Protein AF-X1REG0-F1 (afdb_monomer_lite)

Organism: NCBI:txid412755

Foldseek 3Di:
DPDDPVVVVVVVVQCVQPVDPVDHHHDPVCVVVDKDKDKDKDDWDWDPDLVPDDQLFKKKWKDAPPFIFIDASVCRVVVVDDSLQVQLCRQCVGRVHHSCCVVDPRMIMIIMGIDMDIDDD

Secondary structure (DSSP, 8-state):
--S-HHHHHHHHHHHHHHS-TTSPPPPGGGGGGPPPEEEEEPPPEE-S-GGG--TTT-EEEEEETTEEEEE-HHHHHHH---HHHHHHHIIIIIT-S-GGGGGSTT-EEEEE-EEEEE---

InterPro domains:
  IPR002733 AMMECR1 domain [PF01871] (3-117)
  IPR002733 AMMECR1 domain [PS51112] (1-121)
  IPR023473 AMMECR1 [PTHR13016] (4-116)
  IPR023473 AMMECR1 [TIGR00296] (3-120)
  IPR027623 AmmeMemoRadiSam system protein A [TIGR04335] (3-117)
  IPR036071 AMMECR1 domain superfamily [SSF143447] (3-120)

Structure (mmCIF, N/CA/C/O backbone):
data_AF-X1REG0-F1
#
_entry.id   AF-X1REG0-F1
#
loop_
_atom_site.group_PDB
_atom_site.id
_atom_site.type_symbol
_atom_site.label_atom_id
_atom_site.label_alt_id
_atom_site.label_comp_id
_atom_site.label_asym_id
_atom_site.label_entity_id
_atom_site.label_seq_id
_atom_site.pdbx_PDB_ins_code
_atom_site.Cartn_x
_atom_site.Cartn_y
_atom_site.Cartn_z
_atom_site.occupancy
_atom_site.B_iso_or_equiv
_atom_site.auth_seq_id
_atom_site.auth_comp_id
_atom_site.auth_asym_id
_atom_site.auth_atom_id
_atom_site.pdbx_PDB_model_num
ATOM 1 N N . PRO A 1 1 ? -5.319 -13.113 -4.600 1.00 73.88 1 PRO A N 1
ATOM 2 C CA . PRO A 1 1 ? -4.730 -12.580 -5.856 1.00 73.88 1 PRO A CA 1
ATOM 3 C C . PRO A 1 1 ? -5.616 -12.931 -7.056 1.00 73.88 1 PRO A C 1
ATOM 5 O O . PRO A 1 1 ? -6.210 -14.003 -7.044 1.00 73.88 1 PRO A O 1
ATOM 8 N N . LEU A 1 2 ? -5.732 -12.035 -8.043 1.00 80.38 2 LEU A N 1
ATOM 9 C CA . LEU A 1 2 ? -6.555 -12.256 -9.246 1.00 80.38 2 LEU A CA 1
ATOM 10 C C . LEU A 1 2 ? -5.805 -13.013 -10.358 1.00 80.38 2 LEU A C 1
ATOM 12 O O . LEU A 1 2 ? -6.441 -13.632 -11.204 1.00 80.38 2 LEU A O 1
ATOM 16 N N . GLU A 1 3 ? -4.470 -12.974 -10.355 1.00 90.62 3 GLU A N 1
ATOM 17 C CA . GLU A 1 3 ? -3.605 -13.621 -11.348 1.00 90.62 3 GLU A CA 1
ATOM 18 C C . GLU A 1 3 ? -2.235 -14.002 -10.746 1.00 90.62 3 GLU A C 1
ATOM 20 O O . GLU A 1 3 ? -1.915 -13.630 -9.613 1.00 90.62 3 GLU A O 1
ATOM 25 N N . GLU A 1 4 ? -1.450 -14.790 -11.489 1.00 94.69 4 GLU A N 1
ATOM 26 C CA . GLU A 1 4 ? -0.088 -15.211 -11.127 1.00 94.69 4 GLU A CA 1
ATOM 27 C C . GLU A 1 4 ? 0.889 -14.026 -11.185 1.00 94.69 4 GLU A C 1
ATOM 29 O O . GLU A 1 4 ? 0.766 -13.161 -12.053 1.00 94.69 4 GLU A O 1
ATOM 34 N N . LEU A 1 5 ? 1.896 -14.005 -10.303 1.00 93.25 5 LEU A N 1
ATOM 35 C CA . LEU A 1 5 ? 2.790 -12.849 -10.154 1.00 93.25 5 LEU A CA 1
ATOM 36 C C . LEU A 1 5 ? 3.486 -12.447 -11.464 1.00 93.25 5 LEU A C 1
ATOM 38 O O . LEU A 1 5 ? 3.473 -11.272 -11.811 1.00 93.25 5 LEU A O 1
ATOM 42 N N . TYR A 1 6 ? 4.048 -13.397 -12.218 1.00 95.62 6 TYR A N 1
ATOM 43 C CA . TYR A 1 6 ? 4.753 -13.070 -13.466 1.00 95.62 6 TYR A CA 1
ATOM 44 C C . TYR A 1 6 ? 3.821 -12.449 -14.521 1.00 95.62 6 TYR A C 1
ATOM 46 O O . TYR A 1 6 ? 4.234 -11.541 -15.236 1.00 95.62 6 TYR A O 1
ATOM 54 N N . LYS A 1 7 ? 2.547 -12.874 -14.580 1.00 96.69 7 LYS A N 1
ATOM 55 C CA . LYS A 1 7 ? 1.538 -12.278 -15.472 1.00 96.69 7 LYS A CA 1
ATOM 56 C C . LYS A 1 7 ? 1.217 -10.849 -15.056 1.00 96.69 7 LYS A C 1
ATOM 58 O O . LYS A 1 7 ? 1.213 -9.960 -15.907 1.00 96.69 7 LYS A O 1
ATOM 63 N N . ALA A 1 8 ? 1.025 -10.627 -13.754 1.00 95.12 8 ALA A N 1
ATOM 64 C CA . ALA A 1 8 ? 0.802 -9.294 -13.209 1.00 95.12 8 ALA A CA 1
ATOM 65 C C . ALA A 1 8 ? 1.982 -8.362 -13.515 1.00 95.12 8 ALA A C 1
ATOM 67 O O . ALA A 1 8 ? 1.757 -7.248 -13.976 1.00 95.12 8 ALA A O 1
ATOM 68 N N . VAL A 1 9 ? 3.223 -8.824 -13.325 1.00 95.88 9 VAL A N 1
ATOM 69 C CA . VAL A 1 9 ? 4.437 -8.046 -13.625 1.00 95.88 9 VAL A CA 1
ATOM 70 C C . VAL A 1 9 ? 4.482 -7.654 -15.100 1.00 95.88 9 VAL A C 1
ATOM 72 O O . VAL A 1 9 ? 4.556 -6.466 -15.400 1.00 95.88 9 VAL A O 1
ATOM 75 N N . SER A 1 10 ? 4.356 -8.610 -16.029 1.00 96.44 10 SER A N 1
ATOM 76 C CA . SER A 1 10 ? 4.380 -8.302 -17.467 1.00 96.44 10 SER A CA 1
ATOM 77 C C . SER A 1 10 ? 3.267 -7.332 -17.870 1.00 96.44 10 SER A C 1
ATOM 79 O O . SER A 1 10 ? 3.500 -6.376 -18.605 1.00 96.44 10 SER A O 1
ATOM 81 N N . LYS A 1 11 ? 2.050 -7.544 -17.361 1.00 96.38 11 LYS A N 1
ATOM 82 C CA . LYS A 1 11 ? 0.898 -6.683 -17.637 1.00 96.38 11 LYS A CA 1
ATOM 83 C C . LYS A 1 11 ? 1.100 -5.271 -17.091 1.00 96.38 11 LYS A C 1
ATOM 85 O O . LYS A 1 11 ? 0.811 -4.311 -17.799 1.00 96.38 11 LYS A O 1
ATOM 90 N N . MET A 1 12 ? 1.580 -5.132 -15.855 1.00 95.94 12 MET A N 1
ATOM 91 C CA . MET A 1 12 ? 1.811 -3.827 -15.232 1.00 95.94 12 MET A CA 1
ATOM 92 C C . MET A 1 12 ? 2.978 -3.079 -15.875 1.00 95.94 12 MET A C 1
ATOM 94 O O . MET A 1 12 ? 2.848 -1.877 -16.052 1.00 95.94 12 MET A O 1
ATOM 98 N N . ALA A 1 13 ? 4.036 -3.762 -16.321 1.00 95.94 13 ALA A N 1
ATOM 99 C CA . ALA A 1 13 ? 5.127 -3.142 -17.079 1.00 95.94 13 ALA A CA 1
ATOM 100 C C . ALA A 1 13 ? 4.651 -2.552 -18.423 1.00 95.94 13 ALA A C 1
ATOM 102 O O . ALA A 1 13 ? 5.060 -1.464 -18.826 1.00 95.94 13 ALA A O 1
ATOM 103 N N . ILE A 1 14 ? 3.728 -3.233 -19.113 1.00 96.06 14 ILE A N 1
ATOM 104 C CA . ILE A 1 14 ? 3.102 -2.690 -20.330 1.00 96.06 14 ILE A CA 1
ATOM 105 C C . ILE A 1 14 ? 2.217 -1.485 -19.983 1.00 96.06 14 ILE A C 1
ATOM 107 O O . ILE A 1 14 ? 2.259 -0.463 -20.664 1.00 96.06 14 ILE A O 1
ATOM 111 N N . GLN A 1 15 ? 1.412 -1.584 -18.922 1.00 96.56 15 GLN A N 1
ATOM 112 C CA . GLN A 1 15 ? 0.525 -0.493 -18.510 1.00 96.56 15 GLN A CA 1
ATOM 113 C C . GLN A 1 15 ? 1.291 0.745 -18.029 1.00 96.56 15 GLN A C 1
ATOM 115 O O . GLN A 1 15 ? 0.884 1.852 -18.363 1.00 96.56 15 GLN A O 1
ATOM 120 N N . SER A 1 16 ? 2.398 0.586 -17.301 1.00 95.81 16 SER A N 1
ATOM 121 C CA . SER A 1 16 ? 3.219 1.712 -16.843 1.00 95.81 16 SER A CA 1
ATOM 122 C C . SER A 1 16 ? 3.927 2.421 -17.997 1.00 95.81 16 SER A C 1
ATOM 124 O O . SER A 1 16 ? 4.047 3.640 -17.969 1.00 95.81 16 SER A O 1
ATOM 126 N N . SER A 1 17 ? 4.345 1.682 -19.030 1.00 96.44 17 SER A N 1
ATOM 127 C CA . SER A 1 17 ? 5.046 2.245 -20.192 1.00 96.44 17 SER A CA 1
ATOM 128 C C . SER A 1 17 ? 4.119 2.827 -21.262 1.00 96.44 17 SER A C 1
ATOM 130 O O . SER A 1 17 ? 4.519 3.745 -21.971 1.00 96.44 17 SER A O 1
ATOM 132 N N . THR A 1 18 ? 2.892 2.317 -21.414 1.00 96.75 18 THR A N 1
ATOM 133 C CA . THR A 1 18 ? 2.007 2.699 -22.539 1.00 96.75 18 THR A CA 1
ATOM 134 C C . THR A 1 18 ? 0.616 3.186 -22.140 1.00 96.75 18 THR A C 1
ATOM 136 O O . THR A 1 18 ? -0.085 3.758 -22.974 1.00 96.75 18 THR A O 1
ATOM 139 N N . GLY A 1 19 ? 0.197 2.958 -20.894 1.00 94.88 19 GLY A N 1
ATOM 140 C CA . GLY A 1 19 ? -1.170 3.194 -20.422 1.00 94.88 19 GLY A CA 1
ATOM 141 C C . GLY A 1 19 ? -1.328 4.317 -19.396 1.00 94.88 19 GLY A C 1
ATOM 142 O O . GLY A 1 19 ? -2.463 4.614 -19.023 1.00 94.88 19 GLY A O 1
ATOM 143 N N . ASP A 1 20 ? -0.245 4.944 -18.924 1.00 94.06 20 ASP A N 1
ATOM 144 C CA . ASP A 1 20 ? -0.332 6.053 -17.967 1.00 94.06 20 ASP A CA 1
ATOM 145 C C . ASP A 1 20 ? -0.734 7.360 -18.682 1.00 94.06 20 ASP A C 1
ATOM 147 O O . ASP A 1 20 ? 0.049 7.889 -19.467 1.00 94.06 20 ASP A O 1
ATOM 151 N N . PRO A 1 21 ? -1.921 7.939 -18.414 1.00 93.06 21 PRO A N 1
ATOM 152 C CA . PRO A 1 21 ? -2.420 9.110 -19.142 1.00 93.06 21 PRO A CA 1
ATOM 153 C C . PRO A 1 21 ? -1.652 10.405 -18.841 1.00 93.06 21 PRO A C 1
ATOM 155 O O . PRO A 1 21 ? -1.915 11.430 -19.470 1.00 93.06 21 PRO A O 1
ATOM 158 N N . ARG A 1 22 ? -0.752 10.398 -17.851 1.00 94.75 22 ARG A N 1
ATOM 159 C CA . ARG A 1 22 ? 0.064 11.563 -17.482 1.00 94.75 22 ARG A CA 1
ATOM 160 C C . ARG A 1 22 ? 1.276 11.735 -18.397 1.00 94.75 22 ARG A C 1
ATOM 162 O O . ARG A 1 22 ? 1.841 12.826 -18.427 1.00 94.75 22 ARG A O 1
ATOM 169 N N . PHE A 1 23 ? 1.660 10.689 -19.130 1.00 95.12 23 PHE A N 1
ATOM 170 C CA . PHE A 1 23 ? 2.855 10.650 -19.969 1.00 95.12 23 PHE A CA 1
ATOM 171 C C . PHE A 1 23 ? 2.517 10.097 -21.365 1.00 95.12 23 PHE A C 1
ATOM 173 O O . PHE A 1 23 ? 1.572 9.323 -21.513 1.00 95.12 23 PHE A O 1
ATOM 180 N N . PRO A 1 24 ? 3.247 10.483 -22.425 1.00 95.81 24 PRO A N 1
ATOM 181 C CA . PRO A 1 24 ? 3.164 9.765 -23.693 1.00 95.81 24 PRO A CA 1
ATOM 182 C C . PRO A 1 24 ? 3.709 8.329 -23.537 1.00 95.81 24 PRO A C 1
ATOM 184 O O . PRO A 1 24 ? 4.560 8.103 -22.676 1.00 95.81 24 PRO A O 1
ATOM 187 N N . PRO A 1 25 ? 3.274 7.366 -24.373 1.00 97.69 25 PRO A N 1
ATOM 188 C CA . PRO A 1 25 ? 3.849 6.025 -24.371 1.00 97.69 25 PRO A CA 1
ATOM 189 C C . PRO A 1 25 ? 5.361 6.042 -24.623 1.00 97.69 25 PRO A C 1
ATOM 191 O O . PRO A 1 25 ? 5.818 6.738 -25.535 1.00 97.69 25 PRO A O 1
ATOM 194 N N . VAL A 1 26 ? 6.101 5.234 -23.861 1.00 97.50 26 VAL A N 1
ATOM 195 C CA . VAL A 1 26 ? 7.549 5.031 -24.016 1.00 97.50 26 VAL A CA 1
ATOM 196 C C . VAL A 1 26 ? 7.855 4.492 -25.412 1.00 97.50 26 VAL A C 1
ATOM 198 O O . VAL A 1 26 ? 7.213 3.547 -25.887 1.00 97.50 26 VAL A O 1
ATOM 201 N N . ARG A 1 27 ? 8.845 5.085 -26.078 1.00 96.94 27 ARG A N 1
ATOM 202 C CA . ARG A 1 27 ? 9.299 4.680 -27.409 1.00 96.94 27 ARG A CA 1
ATOM 203 C C . ARG A 1 27 ? 10.426 3.651 -27.332 1.00 96.94 27 ARG A C 1
ATOM 205 O O . ARG A 1 27 ? 11.171 3.628 -26.355 1.00 96.94 27 ARG A O 1
ATOM 212 N N . PRO A 1 28 ? 10.612 2.826 -28.380 1.00 96.25 28 PRO A N 1
ATOM 213 C CA . PRO A 1 28 ? 11.687 1.836 -28.412 1.00 96.25 28 PRO A CA 1
ATOM 214 C C . PRO A 1 28 ? 13.084 2.422 -28.174 1.00 96.25 28 PRO A C 1
ATOM 216 O O . PRO A 1 28 ? 13.922 1.757 -27.574 1.00 96.25 28 PRO A O 1
ATOM 219 N N . GLU A 1 29 ? 13.335 3.656 -28.620 1.00 97.06 29 GLU A N 1
ATOM 220 C CA . GLU A 1 29 ? 14.639 4.311 -28.476 1.00 97.06 29 GLU A CA 1
ATOM 221 C C . GLU A 1 29 ? 14.928 4.755 -27.033 1.00 97.06 29 GLU A C 1
ATOM 223 O O . GLU A 1 29 ? 16.089 4.856 -26.652 1.00 97.06 29 GLU A O 1
ATOM 228 N N . GLU A 1 30 ? 13.886 4.982 -26.229 1.00 96.50 30 GLU A N 1
ATOM 229 C CA . GLU A 1 30 ? 13.991 5.403 -24.826 1.00 96.50 30 GLU A CA 1
ATOM 230 C C . GLU A 1 30 ? 14.260 4.213 -23.893 1.00 96.50 30 GLU A C 1
ATOM 232 O O . GLU A 1 30 ? 14.700 4.405 -22.765 1.00 96.50 30 GLU A O 1
ATOM 237 N N . LEU A 1 31 ? 14.042 2.970 -24.350 1.00 93.00 31 LEU A N 1
ATOM 238 C CA . LEU A 1 31 ? 14.154 1.770 -23.508 1.00 93.00 31 LEU A CA 1
ATOM 239 C C . LEU A 1 31 ? 15.538 1.595 -22.873 1.00 93.00 31 LEU A C 1
ATOM 241 O O . LEU A 1 31 ? 15.628 1.037 -21.787 1.00 93.00 31 LEU A O 1
ATOM 245 N N . ALA A 1 32 ? 16.601 2.060 -23.534 1.00 93.06 32 ALA A N 1
ATOM 246 C CA . ALA A 1 32 ? 17.962 1.986 -23.001 1.00 93.06 32 ALA A CA 1
ATOM 247 C C . ALA A 1 32 ? 18.230 2.988 -21.860 1.00 93.06 32 ALA A C 1
ATOM 249 O O . ALA A 1 32 ? 19.239 2.861 -21.172 1.00 93.06 32 ALA A O 1
ATOM 250 N N . GLU A 1 33 ? 17.358 3.981 -21.681 1.00 94.56 33 GLU A N 1
ATOM 251 C CA . GLU A 1 33 ? 17.464 5.030 -20.660 1.00 94.56 33 GLU A CA 1
ATOM 252 C C . GLU A 1 33 ? 16.423 4.865 -19.537 1.00 94.56 33 GLU A C 1
ATOM 254 O O . GLU A 1 33 ? 16.399 5.656 -18.594 1.00 94.56 33 GLU A O 1
ATOM 259 N N . VAL A 1 34 ? 15.549 3.856 -19.627 1.00 94.31 34 VAL A N 1
ATOM 260 C CA . VAL A 1 34 ? 14.530 3.559 -18.614 1.00 94.31 34 VAL A CA 1
ATOM 261 C C . VAL A 1 34 ? 15.112 2.632 -17.554 1.00 94.31 34 VAL A C 1
ATOM 263 O O . VAL A 1 34 ? 15.590 1.551 -17.873 1.00 94.31 34 VAL A O 1
ATOM 266 N N . GLU A 1 35 ? 14.992 3.035 -16.292 1.00 95.19 35 GLU A N 1
ATOM 267 C CA . GLU A 1 35 ? 15.262 2.185 -15.130 1.00 95.19 35 GLU A CA 1
ATOM 268 C C . GLU A 1 35 ? 13.955 1.548 -14.649 1.00 95.19 35 GLU A C 1
ATOM 270 O O . GLU A 1 35 ? 12.943 2.234 -14.457 1.00 95.19 35 GLU A O 1
ATOM 275 N N . ILE A 1 36 ? 13.960 0.227 -14.469 1.00 94.31 36 ILE A N 1
ATOM 276 C CA . ILE A 1 36 ? 12.777 -0.528 -14.052 1.00 94.31 36 ILE A CA 1
ATOM 277 C C . ILE A 1 36 ? 12.787 -0.752 -12.536 1.00 94.31 36 ILE A C 1
ATOM 279 O O . ILE A 1 36 ? 13.704 -1.348 -11.978 1.00 94.31 36 ILE A O 1
ATOM 283 N N . GLU A 1 37 ? 11.687 -0.367 -11.884 1.00 93.62 37 GLU A N 1
ATOM 284 C CA . GLU A 1 37 ? 11.386 -0.720 -10.494 1.00 93.62 37 GLU A CA 1
ATOM 285 C C . GLU A 1 37 ? 10.121 -1.593 -10.429 1.00 93.62 37 GLU A C 1
ATOM 287 O O . GLU A 1 37 ? 9.077 -1.265 -11.004 1.00 93.62 37 GLU A O 1
ATOM 292 N N . ILE A 1 38 ? 10.187 -2.714 -9.705 1.00 93.12 38 ILE A N 1
ATOM 293 C CA . ILE A 1 38 ? 9.056 -3.612 -9.458 1.00 93.12 38 ILE A CA 1
ATOM 294 C C . ILE A 1 38 ? 8.750 -3.651 -7.962 1.00 93.12 38 ILE A C 1
ATOM 296 O O . ILE A 1 38 ? 9.513 -4.185 -7.160 1.00 93.12 38 ILE A O 1
ATOM 300 N N . SER A 1 39 ? 7.560 -3.178 -7.596 1.00 90.19 39 SER A N 1
ATOM 301 C CA . SER A 1 39 ? 7.008 -3.303 -6.245 1.00 90.19 39 SER A CA 1
ATOM 302 C C . SER A 1 39 ? 6.047 -4.497 -6.144 1.00 90.19 39 SER A C 1
ATOM 304 O O . SER A 1 39 ? 4.923 -4.455 -6.649 1.00 90.19 39 SER A O 1
ATOM 306 N N . VAL A 1 40 ? 6.457 -5.566 -5.452 1.00 91.31 40 VAL A N 1
ATOM 307 C CA . VAL A 1 40 ? 5.633 -6.761 -5.197 1.00 91.31 40 VAL A CA 1
ATOM 308 C C . VAL A 1 40 ? 4.935 -6.648 -3.846 1.00 91.31 40 VAL A C 1
ATOM 310 O O . VAL A 1 40 ? 5.574 -6.679 -2.795 1.00 91.31 40 VAL A O 1
ATOM 313 N N . LEU A 1 41 ? 3.605 -6.562 -3.867 1.00 90.94 41 LEU A N 1
ATOM 314 C CA . LEU A 1 41 ? 2.792 -6.473 -2.654 1.00 90.94 41 LEU A CA 1
ATOM 315 C C . LEU A 1 41 ? 2.452 -7.861 -2.101 1.00 90.94 41 LEU A C 1
ATOM 317 O O . LEU A 1 41 ? 2.083 -8.769 -2.849 1.00 90.94 41 LEU A O 1
ATOM 321 N N . THR A 1 42 ? 2.511 -8.017 -0.778 1.00 91.88 42 THR A N 1
ATOM 322 C CA . THR A 1 42 ? 1.915 -9.178 -0.109 1.00 91.88 42 THR A CA 1
ATOM 323 C C . THR A 1 42 ? 0.395 -9.132 -0.235 1.00 91.88 42 THR A C 1
ATOM 325 O O . THR A 1 42 ? -0.202 -8.072 -0.440 1.00 91.88 42 THR A O 1
ATOM 328 N N . VAL A 1 43 ? -0.255 -10.287 -0.089 1.00 91.00 43 VAL A N 1
ATOM 329 C CA . VAL A 1 43 ? -1.719 -10.328 -0.007 1.00 91.00 43 VAL A CA 1
ATOM 330 C C . VAL A 1 43 ? -2.157 -9.499 1.208 1.00 91.00 43 VAL A C 1
ATOM 332 O O . VAL A 1 43 ? -1.609 -9.721 2.286 1.00 91.00 43 VAL A O 1
ATOM 335 N N . PRO A 1 44 ? -3.092 -8.539 1.062 1.00 94.19 44 PRO A N 1
ATOM 336 C CA . PRO A 1 44 ? -3.580 -7.778 2.202 1.00 94.19 44 PRO A CA 1
ATOM 337 C C . PRO A 1 44 ? -4.272 -8.678 3.222 1.00 94.19 44 PRO A C 1
ATOM 339 O O . PRO A 1 44 ? -5.171 -9.445 2.875 1.00 94.19 44 PRO A O 1
ATOM 342 N N . GLU A 1 45 ? -3.880 -8.543 4.482 1.00 95.94 45 GLU A N 1
ATOM 343 C CA . GLU A 1 45 ? -4.439 -9.290 5.604 1.00 95.94 45 GLU A CA 1
ATOM 344 C C . GLU A 1 45 ? -5.272 -8.363 6.481 1.00 95.94 45 GLU A C 1
ATOM 346 O O . GLU A 1 45 ? -4.847 -7.251 6.808 1.00 95.94 45 GLU A O 1
ATOM 351 N N . ARG A 1 46 ? -6.475 -8.814 6.848 1.00 96.94 46 ARG A N 1
ATOM 352 C CA . ARG A 1 46 ? -7.356 -8.068 7.747 1.00 96.94 46 ARG A CA 1
ATOM 353 C C . ARG A 1 46 ? -6.768 -8.081 9.155 1.00 96.94 46 ARG A C 1
ATOM 355 O O . ARG A 1 46 ? -6.447 -9.149 9.667 1.00 96.94 46 ARG A O 1
ATOM 362 N N . ILE A 1 47 ? -6.693 -6.910 9.777 1.00 97.19 47 ILE A N 1
ATOM 363 C CA . ILE A 1 47 ? -6.244 -6.755 11.164 1.00 97.19 47 ILE A CA 1
ATOM 364 C C . ILE A 1 47 ? -7.442 -6.542 12.091 1.00 97.19 47 ILE A C 1
ATOM 366 O O . ILE A 1 47 ? -8.492 -6.052 11.666 1.00 97.19 47 ILE A O 1
ATOM 370 N N . ASN A 1 48 ? -7.284 -6.900 13.363 1.00 94.00 48 ASN A N 1
ATOM 371 C CA . ASN A 1 48 ? -8.312 -6.715 14.390 1.00 94.00 48 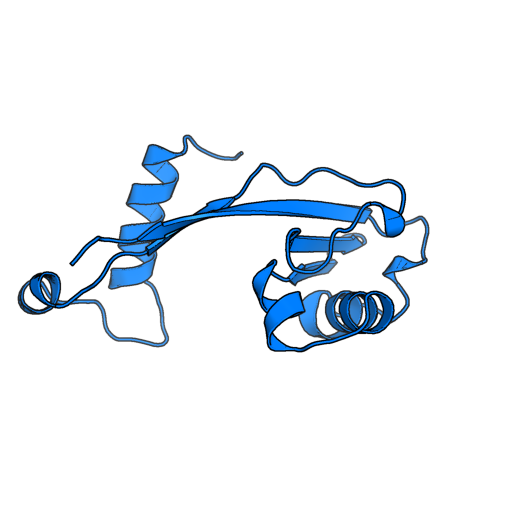ASN A CA 1
ATOM 372 C C . ASN A 1 48 ? -8.073 -5.447 15.217 1.00 94.00 48 ASN A C 1
ATOM 374 O O . ASN A 1 48 ? -9.011 -4.916 15.809 1.00 94.00 48 ASN A O 1
ATOM 378 N N . SER A 1 49 ? -6.831 -4.956 15.257 1.00 94.69 49 SER A N 1
ATOM 379 C CA . SER A 1 49 ? -6.465 -3.699 15.906 1.00 94.69 49 SER A CA 1
ATOM 380 C C . SER A 1 49 ? -5.487 -2.889 15.061 1.00 94.69 49 SER A C 1
ATOM 382 O O . SER A 1 49 ? -4.538 -3.419 14.489 1.00 94.69 49 SER A O 1
ATOM 384 N N . VAL A 1 50 ? -5.647 -1.564 15.073 1.00 95.25 50 VAL A N 1
ATOM 385 C CA . VAL A 1 50 ? -4.688 -0.616 14.476 1.00 95.25 50 VAL A CA 1
ATOM 386 C C . VAL A 1 50 ? -3.302 -0.667 15.129 1.00 95.25 50 VAL A C 1
ATOM 388 O O . VAL A 1 50 ? -2.321 -0.158 14.577 1.00 95.25 50 VAL A O 1
ATOM 391 N N . ASP A 1 51 ? -3.178 -1.299 16.294 1.00 95.94 51 ASP A N 1
ATOM 392 C CA . ASP A 1 51 ? -1.891 -1.527 16.951 1.00 95.94 51 ASP A CA 1
ATOM 393 C C . ASP A 1 51 ? -0.996 -2.502 16.185 1.00 95.94 51 ASP A C 1
ATOM 395 O O . ASP A 1 51 ? 0.227 -2.400 16.270 1.00 95.94 51 ASP A O 1
ATOM 399 N N . GLU A 1 52 ? -1.584 -3.352 15.341 1.00 96.81 52 GLU A N 1
ATOM 400 C CA . GLU A 1 52 ? -0.865 -4.276 14.457 1.00 96.81 52 GLU A CA 1
ATOM 401 C C . GLU A 1 52 ? -0.150 -3.547 13.299 1.00 96.81 52 GLU A C 1
ATOM 403 O O . GLU A 1 52 ? 0.754 -4.094 12.657 1.00 96.81 52 GLU A O 1
ATOM 408 N N . ILE A 1 53 ? -0.508 -2.283 13.040 1.00 96.69 53 ILE A N 1
ATOM 409 C CA . ILE A 1 53 ? 0.105 -1.457 11.997 1.00 96.69 53 ILE A CA 1
ATOM 410 C C . ILE A 1 53 ? 1.518 -1.043 12.417 1.00 96.69 53 ILE A C 1
ATOM 412 O O . ILE A 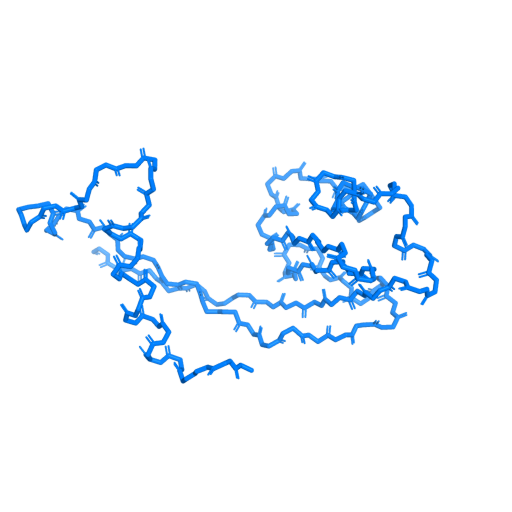1 53 ? 1.713 -0.282 13.372 1.00 96.69 53 ILE A O 1
ATOM 416 N N . LYS A 1 54 ? 2.504 -1.483 11.629 1.00 95.69 54 LYS A N 1
ATOM 417 C CA . LYS A 1 54 ? 3.899 -1.046 11.719 1.00 95.69 54 LYS A CA 1
ATOM 418 C C . LYS A 1 54 ? 4.131 0.097 10.735 1.00 95.69 54 LYS A C 1
ATOM 420 O O . LYS A 1 54 ? 4.259 -0.135 9.532 1.00 95.69 54 LYS A O 1
ATOM 425 N N . MET A 1 55 ? 4.167 1.325 11.252 1.00 95.19 55 MET A N 1
ATOM 426 C CA . MET A 1 55 ? 4.381 2.535 10.450 1.00 95.19 55 MET A CA 1
ATOM 427 C C . MET A 1 55 ? 5.679 2.439 9.642 1.00 95.19 55 MET A C 1
ATOM 429 O O . MET A 1 55 ? 6.689 1.946 10.141 1.00 95.19 55 MET A O 1
ATOM 433 N N . GLY A 1 56 ? 5.623 2.855 8.376 1.00 90.75 56 GLY A N 1
ATOM 434 C CA . GLY A 1 56 ? 6.736 2.780 7.424 1.00 90.75 56 GLY A CA 1
ATOM 435 C C . GLY A 1 56 ? 7.042 1.384 6.876 1.00 90.75 56 GLY A C 1
ATOM 436 O O . GLY A 1 56 ? 7.781 1.259 5.907 1.00 90.75 56 GLY A O 1
ATOM 437 N N . LYS A 1 57 ? 6.447 0.330 7.449 1.00 92.50 57 LYS A N 1
ATOM 438 C CA . LYS A 1 57 ? 6.572 -1.047 6.953 1.00 92.50 57 LYS A CA 1
ATOM 439 C C . LYS A 1 57 ? 5.303 -1.529 6.258 1.00 92.50 57 LYS A C 1
ATOM 441 O O . LYS A 1 57 ? 5.381 -2.209 5.238 1.00 92.50 57 LYS A O 1
ATOM 446 N N . HIS A 1 58 ? 4.143 -1.227 6.834 1.00 96.25 58 HIS A N 1
ATOM 447 C CA . HIS A 1 58 ? 2.859 -1.667 6.303 1.00 96.25 58 HIS A CA 1
ATOM 448 C C . HIS A 1 58 ? 2.218 -0.571 5.453 1.00 96.25 58 HIS A C 1
ATOM 450 O O . HIS A 1 58 ? 2.113 0.578 5.879 1.00 96.25 58 HIS A O 1
ATOM 456 N N . GLY A 1 59 ? 1.739 -0.955 4.273 1.00 95.62 59 GLY A N 1
ATOM 457 C CA . GLY A 1 59 ? 0.668 -0.259 3.587 1.00 95.62 59 GLY A CA 1
ATOM 458 C C . GLY A 1 59 ? -0.655 -0.612 4.256 1.00 95.62 59 GLY A C 1
ATOM 459 O O . GLY A 1 59 ? -0.805 -1.701 4.817 1.00 95.62 59 GLY A O 1
ATOM 460 N N . VAL A 1 60 ? -1.601 0.321 4.231 1.00 97.75 60 VAL A N 1
ATOM 461 C CA . VAL A 1 60 ? -2.877 0.189 4.939 1.00 97.75 60 VAL A CA 1
ATOM 462 C C . VAL A 1 60 ? -4.016 0.460 3.974 1.00 97.75 60 VAL A C 1
ATOM 464 O O . VAL A 1 60 ? -3.993 1.441 3.229 1.00 97.75 60 VAL A O 1
ATOM 467 N N . ILE A 1 61 ? -5.014 -0.417 4.000 1.00 97.94 61 ILE A N 1
ATOM 468 C CA . ILE A 1 61 ? -6.273 -0.258 3.278 1.00 97.94 61 ILE A CA 1
ATOM 469 C C . ILE A 1 61 ? -7.376 -0.090 4.313 1.00 97.94 61 ILE A C 1
ATOM 471 O O . ILE A 1 61 ? -7.492 -0.900 5.230 1.00 97.94 61 ILE A O 1
ATOM 475 N N . VAL A 1 62 ? -8.200 0.937 4.137 1.00 97.88 62 VAL A N 1
ATOM 476 C CA . VAL A 1 62 ? -9.451 1.119 4.878 1.00 97.88 62 VAL A CA 1
ATOM 477 C C . VAL A 1 62 ? -10.602 0.870 3.920 1.00 97.88 62 VAL A C 1
ATOM 479 O O . VAL A 1 62 ? -10.593 1.401 2.808 1.00 97.88 62 VAL A O 1
ATOM 482 N N . LYS A 1 63 ? -11.592 0.087 4.346 1.00 97.94 63 LYS A N 1
ATOM 483 C CA . LYS A 1 63 ? -12.784 -0.223 3.559 1.00 97.94 63 LYS A CA 1
ATOM 484 C C . LYS A 1 63 ? -14.043 -0.161 4.422 1.00 97.94 63 LYS A C 1
ATOM 486 O O . LYS A 1 63 ? -14.088 -0.759 5.490 1.00 97.94 63 LYS A O 1
ATOM 491 N N . LYS A 1 64 ? -15.081 0.517 3.928 1.00 97.12 64 LYS A N 1
ATOM 492 C CA . LYS A 1 64 ? -16.424 0.531 4.524 1.00 97.12 64 LYS A CA 1
ATOM 493 C C . LYS A 1 64 ? -17.476 0.519 3.417 1.00 97.12 64 LYS A C 1
ATOM 495 O O . LYS A 1 64 ? -17.629 1.490 2.676 1.00 97.12 64 LYS A O 1
ATOM 500 N N . GLY A 1 65 ? -18.189 -0.597 3.266 1.00 94.75 65 GLY A N 1
ATOM 501 C CA . GLY A 1 65 ? -19.112 -0.797 2.144 1.00 94.75 65 GLY A CA 1
ATOM 502 C C . GLY A 1 65 ? -18.398 -0.686 0.789 1.00 94.75 65 GLY A C 1
ATOM 503 O O . GLY A 1 65 ? -17.469 -1.447 0.512 1.00 94.75 65 GLY A O 1
ATOM 504 N N . TYR A 1 66 ? -18.827 0.266 -0.046 1.00 94.50 66 TYR A N 1
ATOM 505 C CA . TYR A 1 66 ? -18.235 0.546 -1.366 1.00 94.50 66 TYR A CA 1
ATOM 506 C C . TYR A 1 66 ? -17.059 1.531 -1.326 1.00 94.50 66 TYR A C 1
ATOM 508 O O . TYR A 1 66 ? -16.378 1.711 -2.332 1.00 94.50 66 TYR A O 1
ATOM 516 N N . GLN A 1 67 ? -16.827 2.189 -0.189 1.00 97.00 67 GLN A N 1
ATOM 517 C CA . GLN A 1 67 ? -15.769 3.180 -0.035 1.00 97.00 67 GLN A CA 1
ATOM 518 C C . GLN A 1 67 ? -14.475 2.503 0.413 1.00 97.00 67 GLN A C 1
ATOM 520 O O . GLN A 1 67 ? -14.477 1.712 1.359 1.00 97.00 67 GLN A O 1
ATOM 525 N N . GLN A 1 68 ? -13.370 2.813 -0.265 1.00 97.12 68 GLN A N 1
ATOM 526 C CA . GLN A 1 68 ? -12.060 2.241 0.029 1.00 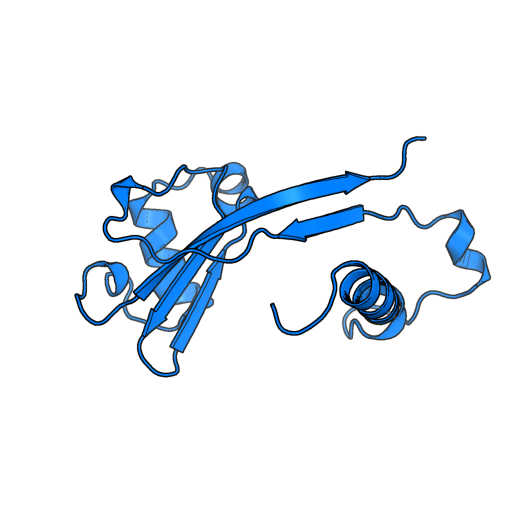97.12 68 GLN A CA 1
ATOM 527 C C . GLN A 1 68 ? -10.949 3.259 -0.224 1.00 97.12 68 GLN A C 1
ATOM 529 O O . GLN A 1 68 ? -10.975 3.978 -1.219 1.00 97.12 68 GLN A O 1
ATOM 534 N N . GLY A 1 69 ? -9.954 3.280 0.658 1.00 97.06 69 GLY A N 1
ATOM 535 C CA . GLY A 1 69 ? -8.733 4.067 0.512 1.00 97.06 69 GLY A CA 1
ATOM 536 C C . GLY A 1 69 ? -7.502 3.216 0.784 1.00 97.06 69 GLY A C 1
ATOM 537 O O . GLY A 1 69 ? -7.565 2.258 1.555 1.00 97.06 69 GLY A O 1
ATOM 538 N N . VAL A 1 70 ? -6.379 3.566 0.156 1.00 96.88 70 VAL A N 1
ATOM 539 C CA . VAL A 1 70 ? -5.090 2.893 0.352 1.00 96.88 70 VAL A CA 1
ATOM 540 C C . VAL A 1 70 ? -3.959 3.905 0.504 1.00 96.88 70 VAL A C 1
ATOM 542 O O . VAL A 1 70 ? -3.892 4.889 -0.236 1.00 96.88 70 VAL A O 1
ATOM 545 N N . PHE A 1 71 ? -3.050 3.626 1.435 1.00 95.88 71 PHE A N 1
ATOM 546 C CA . PHE A 1 71 ? -1.727 4.235 1.498 1.00 95.88 71 PHE A CA 1
ATOM 547 C C . PHE A 1 71 ? -0.645 3.159 1.436 1.00 95.88 71 PHE A C 1
ATOM 549 O O . PHE A 1 71 ? -0.759 2.104 2.062 1.00 95.88 71 PHE A O 1
ATOM 556 N N . LEU A 1 72 ? 0.411 3.446 0.675 1.00 92.44 72 LEU A N 1
ATOM 557 C CA . LEU A 1 72 ? 1.619 2.626 0.610 1.00 92.44 72 LEU A CA 1
ATOM 558 C C . LEU A 1 72 ? 2.488 2.842 1.864 1.00 92.44 72 LEU A C 1
ATOM 560 O O . LEU A 1 72 ? 2.368 3.895 2.499 1.00 92.44 72 LEU A O 1
ATOM 564 N N . PRO A 1 73 ? 3.392 1.898 2.201 1.00 90.75 73 PRO A N 1
ATOM 565 C CA . PRO A 1 73 ? 4.300 2.044 3.344 1.00 90.75 73 PRO A CA 1
ATOM 566 C C . PRO A 1 73 ? 5.083 3.368 3.346 1.00 90.75 73 PRO A C 1
ATOM 568 O O . PRO A 1 73 ? 5.229 3.999 4.391 1.00 90.75 73 PRO A O 1
ATOM 571 N N . GLN A 1 74 ? 5.519 3.809 2.162 1.00 89.56 74 GLN A N 1
ATOM 572 C CA . GLN A 1 74 ? 6.341 5.004 1.937 1.00 89.56 74 GLN A CA 1
ATOM 573 C C . GLN A 1 74 ? 5.661 6.297 2.412 1.00 89.56 74 GLN A C 1
ATOM 575 O O . GLN A 1 74 ? 6.313 7.194 2.936 1.00 89.56 74 GLN A O 1
ATOM 580 N N . VAL A 1 75 ? 4.328 6.372 2.320 1.00 90.75 75 VAL A N 1
ATOM 581 C CA . VAL A 1 75 ? 3.566 7.558 2.745 1.00 90.75 75 VAL A CA 1
ATOM 582 C C . VAL A 1 75 ? 3.799 7.838 4.229 1.00 90.75 75 VAL A C 1
ATOM 584 O O . VAL A 1 75 ? 3.949 8.989 4.634 1.00 90.75 75 VAL A O 1
ATOM 587 N N . ALA A 1 76 ? 3.872 6.788 5.053 1.00 90.12 76 ALA A N 1
ATOM 588 C CA . ALA A 1 76 ? 4.138 6.934 6.478 1.00 90.12 76 ALA A CA 1
ATOM 589 C C . ALA A 1 76 ? 5.549 7.482 6.751 1.00 90.12 76 ALA A C 1
ATOM 591 O O . ALA A 1 76 ? 5.714 8.285 7.667 1.00 90.12 76 ALA A O 1
ATOM 592 N N . THR A 1 77 ? 6.554 7.076 5.967 1.00 89.31 77 THR A N 1
ATOM 593 C CA . THR A 1 77 ? 7.937 7.547 6.138 1.00 89.31 77 THR A CA 1
ATOM 594 C C . THR A 1 77 ? 8.150 8.956 5.596 1.00 89.31 77 THR A C 1
ATOM 596 O O . THR A 1 77 ? 8.813 9.751 6.251 1.00 89.31 77 THR A O 1
ATOM 599 N N . GLU A 1 78 ? 7.572 9.293 4.442 1.00 93.00 78 GLU A N 1
ATOM 600 C CA . GLU A 1 78 ? 7.768 10.596 3.787 1.00 93.00 78 GLU A CA 1
ATOM 601 C C . GLU A 1 78 ? 7.053 11.740 4.507 1.00 93.00 78 GLU A C 1
ATOM 603 O O . GLU A 1 78 ? 7.537 12.868 4.541 1.00 93.00 78 GLU A O 1
ATOM 608 N N . THR A 1 79 ? 5.886 11.462 5.089 1.00 94.19 79 THR A N 1
ATOM 609 C CA . THR A 1 79 ? 5.057 12.502 5.718 1.00 94.19 79 THR A CA 1
ATOM 610 C C . THR A 1 79 ? 5.394 12.754 7.184 1.00 94.19 79 THR A C 1
ATOM 612 O O . THR A 1 79 ? 5.085 13.824 7.709 1.00 94.19 79 THR A O 1
ATOM 615 N N . GLY A 1 80 ? 5.982 11.768 7.868 1.00 93.12 80 GLY A N 1
ATOM 616 C CA . GLY A 1 80 ? 6.264 11.835 9.302 1.00 93.12 80 GLY A CA 1
ATOM 617 C 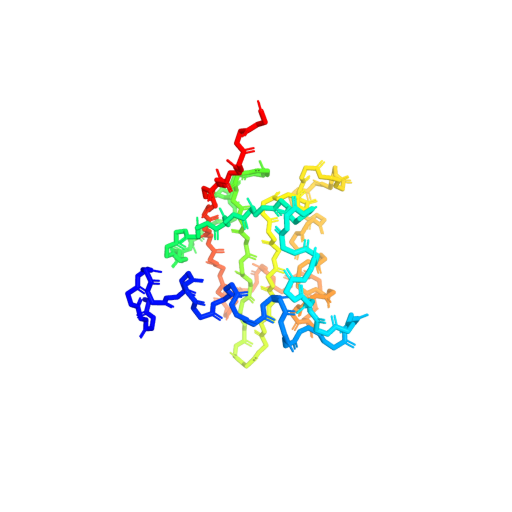C . GLY A 1 80 ? 5.013 11.923 10.188 1.00 93.12 80 GLY A C 1
ATOM 618 O O . GLY A 1 80 ? 5.107 12.339 11.343 1.00 93.12 80 GLY A O 1
ATOM 619 N N . TRP A 1 81 ? 3.831 11.573 9.669 1.00 96.38 81 TRP A N 1
ATOM 620 C CA . TRP A 1 81 ? 2.580 11.637 10.426 1.00 96.38 81 TRP A CA 1
ATOM 621 C C . TRP A 1 81 ? 2.528 10.618 11.569 1.00 96.38 81 TRP A C 1
ATOM 623 O O . TRP A 1 81 ? 3.067 9.512 11.488 1.00 96.38 81 TRP A O 1
ATOM 633 N N . SER A 1 82 ? 1.797 10.968 12.632 1.00 96.44 82 SER A N 1
ATOM 634 C CA . SER A 1 82 ? 1.433 10.000 13.669 1.00 96.44 82 SER A CA 1
ATOM 635 C C . SER A 1 82 ? 0.503 8.922 13.097 1.00 96.44 82 SER A C 1
ATOM 637 O O . SER A 1 82 ? -0.167 9.137 12.086 1.00 96.44 82 SER A O 1
ATOM 639 N N . LYS A 1 83 ? 0.412 7.760 13.761 1.00 96.69 83 LYS A N 1
ATOM 640 C CA . LYS A 1 83 ? -0.499 6.677 13.344 1.00 96.69 83 LYS A CA 1
ATOM 641 C C . LYS A 1 83 ? -1.953 7.160 13.227 1.00 96.69 83 LYS A C 1
ATOM 643 O O . LYS A 1 83 ? -2.639 6.808 12.274 1.00 96.69 83 LYS A O 1
ATOM 648 N N . GLU A 1 84 ? -2.410 7.979 14.174 1.00 97.56 84 GLU A N 1
ATOM 649 C CA . GLU A 1 84 ? -3.767 8.534 14.150 1.00 97.56 84 GLU A CA 1
ATOM 650 C C . GLU A 1 84 ? -3.965 9.512 12.987 1.00 97.56 84 GLU A C 1
ATOM 652 O O . GLU A 1 84 ? -4.954 9.396 12.268 1.00 97.56 84 GLU A O 1
ATOM 657 N N . GLU A 1 85 ? -3.017 10.421 12.742 1.00 97.88 85 GLU A N 1
ATOM 658 C CA . GLU A 1 85 ? -3.109 11.352 11.611 1.00 97.88 85 GLU A CA 1
ATOM 659 C C . GLU A 1 85 ? -3.086 10.607 10.269 1.00 97.88 85 GLU A C 1
ATOM 661 O O . GLU A 1 85 ? -3.892 10.892 9.383 1.00 97.88 85 GLU A O 1
ATOM 666 N N . PHE A 1 86 ? -2.229 9.593 10.143 1.00 98.00 86 PHE A N 1
ATOM 667 C CA . PHE A 1 86 ? -2.163 8.730 8.968 1.00 98.00 86 PHE A CA 1
ATOM 668 C C . PHE A 1 86 ? -3.504 8.039 8.690 1.00 98.00 86 PHE A C 1
ATOM 670 O O . PHE A 1 86 ? -3.992 8.079 7.562 1.00 98.00 86 PHE A O 1
ATOM 677 N N . LEU A 1 87 ? -4.130 7.442 9.709 1.00 98.06 87 LEU A N 1
ATOM 678 C CA . LEU A 1 87 ? -5.426 6.772 9.562 1.00 98.06 87 LEU A CA 1
ATOM 679 C C . LEU A 1 87 ? -6.562 7.761 9.279 1.00 98.06 87 LEU A C 1
ATOM 681 O O . LEU A 1 87 ? -7.422 7.477 8.443 1.00 98.06 87 LEU A O 1
ATOM 685 N N . ASN A 1 88 ? -6.540 8.934 9.916 1.00 98.31 88 ASN A N 1
ATOM 686 C CA . ASN A 1 88 ? -7.521 9.990 9.678 1.00 98.31 88 ASN A CA 1
ATOM 687 C C . ASN A 1 88 ? -7.491 10.475 8.228 1.00 98.31 88 ASN A C 1
ATOM 689 O O . ASN A 1 88 ? -8.536 10.613 7.586 1.00 98.31 88 ASN A O 1
ATOM 693 N N . ARG A 1 89 ? -6.286 10.696 7.699 1.00 98.31 89 ARG A N 1
ATOM 694 C CA . ARG A 1 89 ? -6.070 11.078 6.302 1.00 98.31 89 ARG A CA 1
ATOM 695 C C . ARG A 1 89 ? -6.392 9.954 5.340 1.00 98.31 89 ARG A C 1
ATOM 697 O O . ARG A 1 89 ? -7.007 10.204 4.314 1.00 98.31 89 ARG A O 1
ATOM 704 N N . LEU A 1 90 ? -6.060 8.712 5.675 1.00 98.00 90 LEU A N 1
ATOM 705 C CA . LEU A 1 90 ? -6.423 7.563 4.851 1.00 98.00 90 LEU A CA 1
AT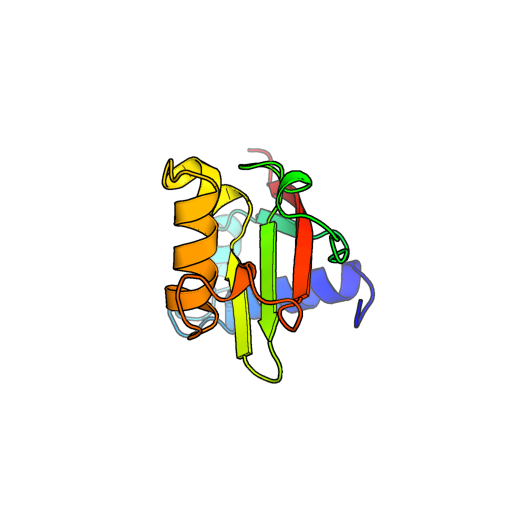OM 706 C C . LEU A 1 90 ? -7.945 7.455 4.689 1.00 98.00 90 LEU A C 1
ATOM 708 O O . LEU A 1 90 ? -8.441 7.277 3.574 1.00 98.00 90 LEU A O 1
ATOM 712 N N . CYS A 1 91 ? -8.690 7.619 5.784 1.00 98.19 91 CYS A N 1
ATOM 713 C CA . CYS A 1 91 ? -10.149 7.630 5.743 1.00 98.19 91 CYS A CA 1
ATOM 714 C C . CYS A 1 91 ? -10.670 8.800 4.903 1.00 98.19 91 CYS A C 1
ATOM 716 O O . CYS A 1 91 ? -11.462 8.593 3.988 1.00 98.19 91 CYS A O 1
ATOM 718 N N . TYR A 1 92 ? -10.199 10.015 5.173 1.00 98.06 92 TYR A N 1
ATOM 719 C CA . TYR A 1 92 ? -10.752 11.215 4.554 1.00 98.06 92 TYR A CA 1
ATOM 720 C C . TYR A 1 92 ? -10.267 11.444 3.117 1.00 98.06 92 TYR A C 1
ATOM 722 O O . TYR A 1 92 ? -11.079 11.507 2.199 1.00 98.06 92 TYR A O 1
ATOM 730 N N . ASP A 1 93 ? -8.953 11.502 2.904 1.00 96.94 93 ASP A N 1
ATOM 731 C CA . ASP A 1 93 ? -8.338 11.885 1.629 1.00 96.94 93 ASP A CA 1
ATOM 732 C C . ASP A 1 93 ? -8.431 10.775 0.568 1.00 96.94 93 ASP A C 1
ATOM 734 O O . ASP A 1 93 ? -8.420 11.061 -0.629 1.00 96.94 93 ASP A O 1
ATOM 738 N N . LYS A 1 94 ? -8.476 9.497 0.980 1.00 96.56 94 LYS A N 1
ATOM 739 C CA . LYS A 1 94 ? -8.464 8.352 0.048 1.00 96.56 94 LYS A CA 1
ATOM 740 C C . LYS A 1 94 ? -9.755 7.555 0.046 1.00 96.56 94 LYS A C 1
ATOM 742 O O . LYS A 1 94 ? -10.236 7.215 -1.031 1.00 96.56 94 LYS A O 1
ATOM 747 N N . ALA A 1 95 ? -10.321 7.259 1.215 1.00 96.69 95 ALA A N 1
ATOM 748 C CA . ALA A 1 95 ? -11.566 6.499 1.288 1.00 96.69 95 ALA A CA 1
ATOM 749 C C . ALA A 1 95 ? -12.822 7.379 1.166 1.00 96.69 95 ALA A C 1
ATOM 751 O O . ALA A 1 95 ? -13.907 6.840 0.967 1.00 96.69 95 ALA A O 1
ATOM 752 N N . HIS A 1 96 ? -12.690 8.712 1.236 1.00 96.62 96 HIS A N 1
ATOM 753 C CA . HIS A 1 96 ? -13.815 9.657 1.259 1.00 96.62 96 HIS A CA 1
ATOM 754 C C . HIS A 1 96 ? -14.799 9.375 2.412 1.00 96.62 96 HIS A C 1
ATOM 756 O O . HIS A 1 96 ? -16.013 9.542 2.287 1.00 96.62 96 HIS A O 1
ATOM 762 N N . LEU A 1 97 ? -14.260 8.912 3.539 1.00 97.50 97 LEU A N 1
ATOM 763 C CA . LEU A 1 97 ? -14.963 8.615 4.782 1.00 97.50 97 LEU A CA 1
ATOM 764 C C . LEU A 1 97 ? -14.721 9.729 5.817 1.00 97.50 97 LEU A C 1
ATOM 766 O O . LEU A 1 97 ? -13.764 10.496 5.693 1.00 97.50 97 LEU A O 1
ATOM 770 N N . PRO A 1 98 ? -15.536 9.819 6.884 1.00 98.00 98 PRO A N 1
ATOM 771 C CA . PRO A 1 98 ? -15.181 10.611 8.060 1.00 98.00 98 PRO A CA 1
ATOM 772 C C . PRO A 1 98 ? -13.781 10.247 8.578 1.00 98.00 98 PRO A C 1
ATOM 774 O O . PRO A 1 98 ? -13.383 9.084 8.523 1.00 98.00 98 PRO A O 1
ATOM 777 N N . LYS A 1 99 ? -13.029 11.231 9.088 1.00 98.00 99 LYS A N 1
ATOM 778 C CA . LYS A 1 99 ? -11.633 11.043 9.529 1.00 98.00 99 LYS A CA 1
ATOM 779 C C . LYS A 1 99 ? -11.488 9.893 10.529 1.00 98.00 99 LYS A C 1
ATOM 781 O O . LYS A 1 99 ? -10.609 9.058 10.394 1.00 98.00 99 LYS A O 1
ATOM 786 N N . ASP A 1 100 ? -12.388 9.806 11.493 1.00 97.56 100 ASP A N 1
ATOM 787 C CA . ASP A 1 100 ? -12.387 8.802 12.553 1.00 97.56 100 ASP A CA 1
ATOM 788 C C . ASP A 1 100 ? -13.082 7.484 12.172 1.00 97.56 100 ASP A C 1
ATOM 790 O O . ASP A 1 100 ? -13.243 6.615 13.028 1.00 97.56 100 ASP A O 1
ATOM 794 N N . ALA A 1 101 ? -13.454 7.285 10.900 1.00 97.44 101 ALA A N 1
ATOM 795 C CA . ALA A 1 101 ? -14.170 6.088 10.456 1.00 97.44 101 ALA A CA 1
ATOM 796 C C . ALA A 1 101 ? -13.416 4.782 10.747 1.00 97.44 101 ALA A C 1
ATOM 798 O O . ALA A 1 101 ? -14.054 3.750 10.928 1.00 97.44 101 ALA A O 1
ATOM 799 N N . TRP A 1 102 ? -12.085 4.810 10.849 1.00 97.25 102 TRP A N 1
ATOM 800 C CA . TRP A 1 102 ? -11.271 3.654 11.242 1.00 97.25 102 TRP A CA 1
ATOM 801 C C . TRP A 1 102 ? -11.554 3.141 12.665 1.00 97.25 102 TRP A C 1
ATOM 803 O O . TRP A 1 102 ? -11.160 2.025 12.990 1.00 97.25 102 TRP A O 1
ATOM 813 N N . LYS A 1 103 ? -12.229 3.928 13.515 1.00 96.94 103 LYS A N 1
ATOM 814 C CA . LYS A 1 103 ? -12.666 3.519 14.863 1.00 96.94 103 LYS A CA 1
ATOM 815 C C . LYS A 1 103 ? -14.004 2.768 14.850 1.00 96.94 103 LYS A C 1
ATOM 817 O O . LYS A 1 103 ? -14.384 2.184 15.864 1.00 96.94 103 LYS A O 1
ATOM 822 N N . ASP A 1 104 ? -14.732 2.807 13.736 1.00 95.69 104 ASP A N 1
ATOM 823 C CA . ASP A 1 104 ? -16.017 2.128 13.591 1.00 95.69 104 ASP A CA 1
ATOM 824 C C . ASP A 1 104 ? -15.820 0.616 13.401 1.00 95.69 104 ASP A C 1
ATOM 826 O O . ASP A 1 104 ? -14.934 0.175 12.671 1.00 95.69 104 ASP A O 1
ATOM 830 N N . LYS A 1 105 ? -16.683 -0.184 14.030 1.00 92.44 105 LYS A N 1
ATOM 831 C CA . LYS A 1 105 ? -16.667 -1.651 13.947 1.00 92.44 105 LYS A CA 1
ATOM 832 C C . LYS A 1 105 ? -16.993 -2.164 12.546 1.00 92.44 105 LYS A C 1
ATOM 834 O O . LYS A 1 105 ? -16.550 -3.252 12.184 1.00 92.44 105 LYS A O 1
ATOM 839 N N . ASP A 1 106 ? -17.742 -1.379 11.776 1.00 94.69 106 ASP A N 1
ATOM 840 C CA . ASP A 1 106 ? -18.106 -1.711 10.397 1.00 94.69 106 ASP A CA 1
ATOM 841 C C . ASP A 1 106 ? -17.006 -1.341 9.389 1.00 94.69 106 ASP A C 1
ATOM 843 O O . ASP A 1 106 ? -17.135 -1.618 8.194 1.00 94.69 106 ASP A O 1
ATOM 847 N N . THR A 1 107 ? -15.923 -0.706 9.848 1.00 97.19 107 THR A N 1
ATOM 848 C CA . THR A 1 107 ? -14.770 -0.378 9.013 1.00 97.19 107 THR A CA 1
ATOM 849 C C . THR A 1 107 ? -13.747 -1.500 9.074 1.00 97.19 107 THR A C 1
ATOM 851 O O . THR A 1 107 ? -1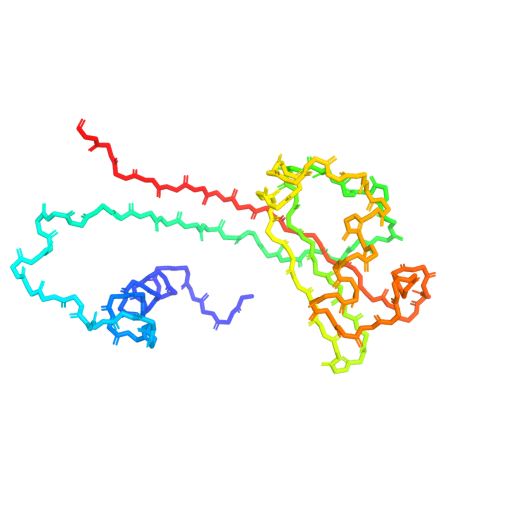3.214 -1.857 10.123 1.00 97.19 107 THR A O 1
ATOM 854 N N . GLU A 1 108 ? -13.434 -2.051 7.912 1.00 98.00 108 GLU A N 1
ATOM 855 C CA . GLU A 1 108 ? -12.419 -3.077 7.763 1.00 98.00 108 GLU A CA 1
ATOM 856 C C . GLU A 1 108 ? -11.064 -2.425 7.489 1.00 98.00 108 GLU A C 1
ATOM 858 O O . GLU A 1 108 ? -10.941 -1.550 6.625 1.00 98.00 108 GLU A O 1
ATOM 863 N N . ILE A 1 109 ? -10.037 -2.876 8.206 1.00 97.94 109 ILE A N 1
ATOM 864 C CA . ILE A 1 109 ? -8.662 -2.420 8.019 1.00 97.94 109 ILE A CA 1
ATOM 865 C C . ILE A 1 109 ? -7.816 -3.614 7.601 1.00 97.94 109 ILE A C 1
ATOM 867 O O . ILE A 1 109 ? -7.868 -4.679 8.219 1.00 97.94 109 ILE A O 1
ATOM 871 N N . TYR A 1 110 ? -7.036 -3.425 6.544 1.00 98.00 110 TYR A N 1
ATOM 872 C CA . TYR A 1 110 ? -6.105 -4.420 6.036 1.00 98.00 110 TYR A CA 1
ATOM 873 C C . TYR A 1 110 ? -4.696 -3.848 6.005 1.00 98.00 110 TYR A C 1
ATOM 875 O O . TYR A 1 110 ? -4.507 -2.657 5.750 1.00 98.00 110 TYR A O 1
ATOM 883 N N . THR A 1 111 ? -3.706 -4.711 6.210 1.00 97.69 111 THR A N 1
ATOM 884 C CA . THR A 1 111 ? -2.290 -4.370 6.055 1.00 97.69 111 THR A CA 1
ATOM 885 C C . THR A 1 111 ? -1.627 -5.243 5.008 1.00 97.69 111 THR A C 1
ATOM 887 O O . THR A 1 111 ? -2.009 -6.392 4.807 1.00 97.69 111 THR A O 1
ATOM 890 N N . PHE A 1 112 ? -0.633 -4.690 4.328 1.00 95.56 112 PHE A N 1
ATOM 891 C CA . PHE A 1 112 ? 0.241 -5.418 3.413 1.00 95.56 112 PHE A CA 1
ATOM 892 C C . PHE A 1 112 ? 1.647 -4.824 3.483 1.00 95.56 112 PHE A C 1
ATOM 894 O O . PHE A 1 112 ? 1.829 -3.703 3.951 1.00 95.56 112 PHE A O 1
ATOM 901 N N . SER A 1 113 ? 2.652 -5.542 3.001 1.00 93.31 113 SER A N 1
ATOM 902 C CA . SER A 1 113 ? 3.997 -5.000 2.788 1.00 93.31 113 SER A CA 1
ATOM 903 C C . SER A 1 113 ? 4.372 -5.070 1.314 1.00 93.31 113 SER A C 1
ATOM 905 O O . SER A 1 113 ? 3.764 -5.826 0.557 1.00 93.31 113 SER A O 1
ATOM 907 N N . ALA A 1 114 ? 5.379 -4.300 0.914 1.00 87.75 114 ALA A N 1
ATOM 908 C CA . ALA A 1 114 ? 5.956 -4.352 -0.422 1.00 87.75 114 ALA A CA 1
ATOM 909 C C . ALA A 1 114 ? 7.403 -4.852 -0.348 1.00 87.75 114 ALA A C 1
ATOM 911 O O . ALA A 1 114 ? 8.134 -4.493 0.575 1.00 87.75 114 ALA A O 1
ATOM 912 N N . GLN A 1 115 ? 7.800 -5.672 -1.314 1.00 87.81 115 GLN A N 1
ATOM 913 C CA . GLN A 1 115 ? 9.199 -5.930 -1.646 1.00 87.81 115 GLN A CA 1
ATOM 914 C C . GLN A 1 115 ? 9.505 -5.171 -2.932 1.00 87.81 115 GLN A C 1
ATOM 916 O O . GLN A 1 115 ? 8.780 -5.336 -3.912 1.00 87.81 115 GLN A O 1
ATOM 921 N N . VAL A 1 116 ? 10.530 -4.326 -2.901 1.00 87.12 116 VAL A N 1
ATOM 922 C CA . VAL A 1 116 ? 10.938 -3.494 -4.036 1.00 87.12 116 VAL A CA 1
ATOM 923 C C . VAL A 1 116 ? 12.174 -4.120 -4.670 1.00 87.12 116 VAL A C 1
ATOM 925 O O . VAL A 1 116 ? 13.090 -4.527 -3.956 1.00 87.12 116 VAL A O 1
ATOM 928 N N . PHE A 1 117 ? 12.159 -4.224 -5.993 1.00 92.00 117 PHE A N 1
ATOM 929 C CA . PHE A 1 117 ? 13.267 -4.686 -6.819 1.00 92.00 117 PHE A CA 1
ATOM 930 C C . PHE A 1 117 ? 13.590 -3.586 -7.824 1.00 92.00 117 PHE A C 1
ATOM 932 O O . PHE A 1 117 ? 12.680 -3.088 -8.483 1.00 92.00 117 PHE A O 1
ATOM 939 N N . GLU A 1 118 ? 14.861 -3.235 -7.945 1.00 92.69 118 GLU A N 1
ATOM 940 C CA . GLU A 1 118 ? 15.369 -2.188 -8.833 1.00 92.69 118 GLU A CA 1
ATOM 941 C C . GLU A 1 118 ? 16.567 -2.726 -9.624 1.00 92.69 118 GLU A C 1
ATOM 943 O O . GLU A 1 118 ? 17.215 -3.688 -9.198 1.00 92.69 118 GLU A O 1
ATOM 948 N N . GLU A 1 119 ? 16.831 -2.157 -10.798 1.00 92.25 119 GLU A N 1
ATOM 949 C CA . GLU A 1 119 ? 18.006 -2.515 -11.595 1.00 92.25 119 GLU A CA 1
ATOM 950 C C . GLU A 1 119 ? 19.293 -1.977 -10.949 1.00 92.25 119 GLU A C 1
ATOM 952 O O . GLU A 1 119 ? 19.377 -0.812 -10.560 1.00 92.25 119 GLU A O 1
ATOM 957 N N . GLU A 1 120 ? 20.315 -2.831 -10.843 1.00 80.75 120 GLU A N 1
ATOM 958 C CA . GLU A 1 120 ? 21.660 -2.404 -10.449 1.00 80.75 120 GLU A CA 1
ATOM 959 C C . GLU A 1 120 ? 22.355 -1.727 -11.640 1.00 80.75 120 GLU A C 1
ATOM 961 O O . GLU A 1 120 ? 22.290 -2.223 -12.768 1.00 80.75 120 GLU A O 1
ATOM 966 N N . LYS A 1 121 ? 23.026 -0.601 -11.383 1.00 61.78 121 LYS A N 1
ATOM 967 C CA . LYS A 1 121 ? 23.822 0.130 -12.379 1.00 61.78 121 LYS A CA 1
ATOM 968 C C . LYS A 1 121 ? 25.242 -0.403 -12.502 1.00 61.78 121 LYS A C 1
ATOM 970 O O . LYS A 1 121 ? 25.870 -0.647 -11.447 1.00 61.78 121 LYS A O 1
#

pLDDT: mean 94.47, std 4.74, range [61.78, 98.31]

Sequence (121 aa):
PLEELYKAVSKMAIQSSTGDPRFPPVRPEELAEVEIEISVLTVPERINSVDEIKMGKHGVIVKKGYQQGVFLPQVATETGWSKEEFLNRLCYDKAHLPKDAWKDKDTEIYTFSAQVFEEEK

Radius of gyration: 16.91 Å; chains: 1; bounding box: 43×28×45 Å